Protein AF-A0A4Q3U2H9-F1 (afdb_monomer)

Solvent-accessible surface area (backbone atoms only — not comparable to full-atom values): 5879 Å² total; per-residue (Å²): 78,73,34,41,43,94,96,56,81,55,46,50,63,95,71,57,21,42,78,46,88,73,84,76,54,71,66,52,51,52,51,47,51,52,58,56,71,71,50,96,61,94,68,88,58,71,47,72,43,70,44,64,51,99,88,64,48,77,40,84,71,48,76,38,70,84,81,62,89,75,57,41,91,70,38,97,65,66,37,48,68,59,56,50,49,53,51,54,63,76,75,106

Secondary structure (DSSP, 8-state):
--BP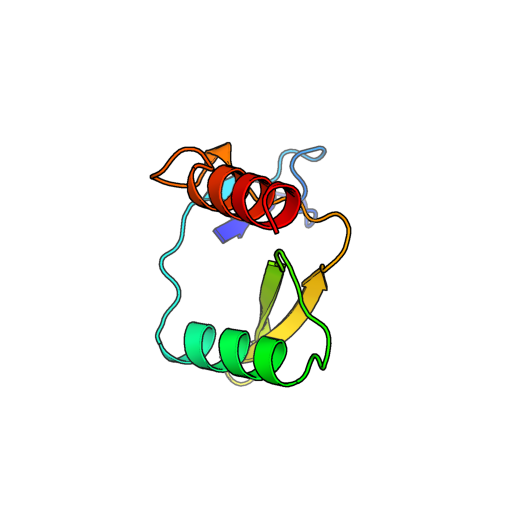PTT----SGGGT-B-------HHHHHHHHHHHHT--S--S--EEEEEE-TTS-EEEEEEE-SS----GGGSTTTTHHHHHHHHHHHH-

Structure (mmCIF, N/CA/C/O backbone):
data_AF-A0A4Q3U2H9-F1
#
_entry.id   AF-A0A4Q3U2H9-F1
#
loop_
_atom_site.group_PDB
_atom_site.id
_atom_site.type_symbol
_atom_site.label_atom_id
_atom_site.label_alt_id
_atom_site.label_comp_id
_atom_site.label_asym_id
_atom_site.label_entity_id
_atom_site.label_seq_id
_atom_site.pdbx_PDB_ins_code
_atom_site.Cartn_x
_atom_site.Cartn_y
_atom_site.Cartn_z
_atom_site.occupancy
_atom_site.B_iso_or_equiv
_atom_site.auth_seq_id
_atom_site.auth_comp_id
_atom_site.auth_asym_id
_atom_site.auth_atom_id
_atom_site.pdbx_PDB_model_num
ATOM 1 N N . ASN A 1 1 ? 7.878 5.185 -6.345 1.00 80.56 1 ASN A N 1
ATOM 2 C CA . ASN A 1 1 ? 8.301 4.086 -7.213 1.00 80.56 1 ASN A CA 1
ATOM 3 C C . ASN A 1 1 ? 9.456 3.349 -6.551 1.00 80.56 1 ASN A C 1
ATOM 5 O O . ASN A 1 1 ? 10.498 3.962 -6.333 1.00 80.56 1 ASN A O 1
ATOM 9 N N . LYS A 1 2 ? 9.253 2.078 -6.186 1.00 89.81 2 LYS A N 1
ATOM 10 C CA . LYS A 1 2 ? 10.308 1.225 -5.629 1.00 89.81 2 LYS A CA 1
ATOM 11 C C . LYS A 1 2 ? 11.167 0.673 -6.760 1.00 89.81 2 LYS A C 1
ATOM 13 O O . LYS A 1 2 ? 10.628 0.182 -7.748 1.00 89.81 2 LYS A O 1
ATOM 18 N N . ARG A 1 3 ? 12.488 0.752 -6.640 1.00 93.44 3 ARG A N 1
ATOM 19 C CA . ARG A 1 3 ? 13.417 0.228 -7.651 1.00 93.44 3 ARG A CA 1
ATOM 20 C C . ARG A 1 3 ? 14.561 -0.544 -7.009 1.00 93.44 3 ARG A C 1
ATOM 22 O O . ARG A 1 3 ? 14.977 -0.176 -5.912 1.00 93.44 3 ARG A O 1
ATOM 29 N N . PRO A 1 4 ? 15.089 -1.582 -7.676 1.00 95.69 4 PRO A N 1
ATOM 30 C CA . PRO A 1 4 ? 16.293 -2.236 -7.201 1.00 95.69 4 PRO A CA 1
ATOM 31 C C . PRO A 1 4 ? 17.509 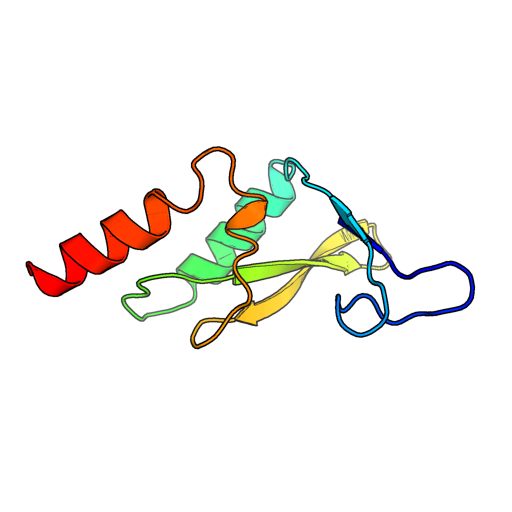-1.334 -7.442 1.00 95.69 4 PRO A C 1
ATOM 33 O O . PRO A 1 4 ? 17.483 -0.422 -8.277 1.00 95.69 4 PRO A O 1
ATOM 36 N N . VAL A 1 5 ? 18.595 -1.615 -6.731 1.00 95.19 5 VAL A N 1
ATOM 37 C CA . VAL A 1 5 ? 19.916 -1.068 -7.065 1.00 95.19 5 VAL A CA 1
ATOM 38 C C . VAL A 1 5 ? 20.429 -1.654 -8.390 1.00 95.19 5 VAL A C 1
ATOM 40 O O . VAL A 1 5 ? 19.986 -2.733 -8.796 1.00 95.19 5 VAL A O 1
ATOM 43 N N . PRO A 1 6 ? 21.368 -0.983 -9.088 1.00 95.25 6 PRO A N 1
ATOM 44 C CA . PRO A 1 6 ? 21.942 -1.515 -10.320 1.00 95.25 6 PRO A CA 1
ATOM 45 C C . PRO A 1 6 ? 22.521 -2.924 -10.131 1.00 95.25 6 PRO A C 1
ATOM 47 O O . PRO A 1 6 ? 23.345 -3.144 -9.248 1.00 95.25 6 PRO A O 1
ATOM 50 N N . GLY A 1 7 ? 22.110 -3.863 -10.988 1.00 95.81 7 GLY A N 1
ATOM 51 C CA . GLY A 1 7 ? 22.578 -5.253 -10.952 1.00 95.81 7 GLY A CA 1
ATOM 52 C C . GLY A 1 7 ? 21.800 -6.190 -10.019 1.00 95.81 7 GLY A C 1
ATOM 53 O O . GLY A 1 7 ? 22.158 -7.362 -9.938 1.00 95.81 7 GLY A O 1
ATOM 54 N N . ASP A 1 8 ? 20.739 -5.720 -9.358 1.00 96.06 8 ASP A N 1
ATOM 55 C CA . ASP A 1 8 ? 19.823 -6.546 -8.559 1.00 96.06 8 ASP A CA 1
ATOM 56 C C . ASP A 1 8 ? 18.386 -6.441 -9.108 1.00 96.06 8 ASP A C 1
ATOM 58 O O . ASP A 1 8 ? 18.061 -5.555 -9.900 1.00 96.06 8 ASP A O 1
ATOM 62 N N . PHE A 1 9 ? 17.515 -7.356 -8.694 1.00 93.69 9 PHE A N 1
ATOM 63 C CA . PHE A 1 9 ? 16.079 -7.342 -8.992 1.00 93.69 9 PHE A CA 1
ATOM 64 C C . PHE A 1 9 ? 15.226 -7.090 -7.742 1.00 93.69 9 PHE A C 1
ATOM 66 O O . PHE A 1 9 ? 14.050 -6.744 -7.850 1.00 93.69 9 PHE A O 1
ATOM 73 N N . ARG A 1 10 ? 15.799 -7.266 -6.547 1.00 94.88 10 ARG A N 1
ATOM 74 C CA . ARG A 1 10 ? 15.092 -7.129 -5.272 1.00 94.88 10 ARG A CA 1
ATOM 75 C C . ARG A 1 10 ? 14.882 -5.662 -4.933 1.00 94.88 10 ARG A C 1
ATOM 77 O O . ARG A 1 10 ? 15.812 -4.861 -4.962 1.00 94.88 10 ARG A O 1
ATOM 84 N N . ILE A 1 11 ? 13.646 -5.322 -4.584 1.00 92.81 11 ILE A N 1
ATOM 85 C CA . ILE A 1 11 ? 13.228 -3.942 -4.308 1.00 92.81 11 ILE A CA 1
ATOM 86 C C . ILE A 1 11 ? 13.054 -3.652 -2.818 1.00 92.81 11 ILE A C 1
ATOM 88 O O . ILE A 1 11 ? 12.688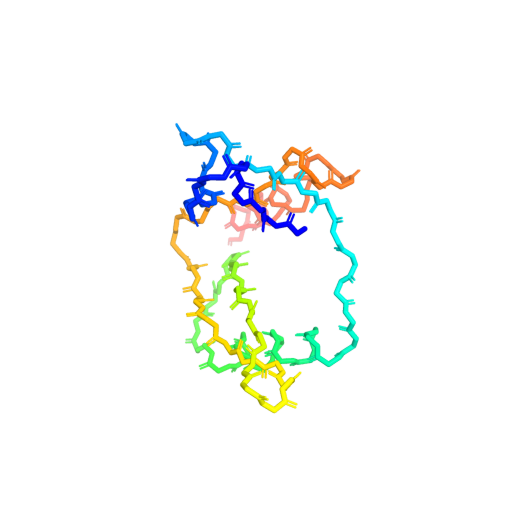 -2.538 -2.468 1.00 92.81 11 ILE A O 1
ATOM 92 N N . GLN A 1 12 ? 13.259 -4.631 -1.936 1.00 90.44 12 GLN A N 1
ATOM 93 C CA . GLN A 1 12 ? 13.077 -4.464 -0.494 1.00 90.44 12 GLN A CA 1
ATOM 94 C C . GLN A 1 12 ? 14.222 -3.633 0.105 1.00 90.44 12 GLN A C 1
ATOM 96 O O . GLN A 1 12 ? 15.385 -3.819 -0.264 1.00 90.44 12 GLN A O 1
ATOM 101 N N . MET A 1 13 ? 13.913 -2.766 1.078 1.00 88.25 13 MET A N 1
ATOM 102 C CA . MET A 1 13 ? 14.897 -1.894 1.750 1.00 88.25 13 MET A CA 1
ATOM 103 C C . MET A 1 13 ? 16.123 -2.650 2.279 1.00 88.25 13 MET A C 1
ATOM 105 O O . MET A 1 13 ? 17.248 -2.181 2.137 1.00 88.25 13 MET A O 1
ATOM 109 N N . GLN A 1 14 ? 15.930 -3.853 2.831 1.00 91.69 14 GLN A N 1
ATOM 110 C CA . GLN A 1 14 ? 17.015 -4.687 3.369 1.00 91.69 14 GLN A CA 1
ATOM 111 C C . GLN A 1 14 ? 18.062 -5.115 2.323 1.00 91.69 14 GLN A C 1
ATOM 113 O O . GLN A 1 14 ? 19.168 -5.506 2.687 1.00 91.69 14 GLN A O 1
ATOM 118 N N . PHE A 1 15 ? 17.728 -5.032 1.031 1.00 93.88 15 PHE A N 1
ATOM 119 C CA . PHE A 1 15 ? 18.637 -5.285 -0.090 1.00 93.88 15 PHE A CA 1
ATOM 120 C C . PHE A 1 15 ? 19.081 -3.991 -0.798 1.00 93.88 15 PHE A C 1
ATOM 122 O O . PHE A 1 15 ? 19.641 -4.046 -1.888 1.00 93.88 15 PHE A O 1
ATOM 129 N N . GLY A 1 16 ? 18.842 -2.823 -0.192 1.00 93.44 16 GLY A N 1
ATOM 130 C CA . GLY A 1 16 ? 19.186 -1.514 -0.754 1.00 93.44 16 GLY A CA 1
ATOM 131 C C . GLY A 1 16 ? 18.130 -0.926 -1.693 1.00 93.44 16 GLY A C 1
ATOM 132 O O . GLY A 1 16 ? 18.437 0.021 -2.414 1.00 93.44 16 GLY A O 1
ATOM 133 N N . GLY A 1 17 ? 16.907 -1.469 -1.707 1.00 93.19 17 GLY A N 1
ATOM 134 C CA . GLY A 1 17 ? 15.811 -0.962 -2.533 1.00 93.19 17 GLY A CA 1
ATOM 135 C C . GLY A 1 17 ? 15.603 0.550 -2.389 1.00 93.19 17 GLY A C 1
ATOM 136 O O . GLY A 1 17 ? 15.657 1.102 -1.295 1.00 93.19 17 GLY A O 1
ATOM 137 N N . LEU A 1 18 ? 15.365 1.226 -3.511 1.00 90.75 18 LEU A N 1
ATOM 138 C CA . LEU A 1 18 ? 15.228 2.678 -3.593 1.00 90.75 18 LEU A CA 1
ATOM 139 C C . LEU A 1 18 ? 13.757 3.068 -3.627 1.00 90.75 18 LEU A C 1
ATOM 141 O O . LEU A 1 18 ? 13.030 2.651 -4.530 1.00 90.75 18 LEU A O 1
ATOM 145 N N . TYR A 1 19 ? 13.319 3.865 -2.656 1.00 91.25 19 TYR A N 1
ATOM 146 C CA . TYR A 1 19 ? 11.921 4.253 -2.492 1.00 91.25 19 TYR A CA 1
ATOM 147 C C . TYR A 1 19 ? 11.760 5.727 -2.863 1.00 91.25 19 TYR A C 1
ATOM 149 O O . TYR A 1 19 ? 12.569 6.580 -2.511 1.00 91.25 19 TYR A O 1
ATOM 157 N N . THR A 1 20 ? 10.708 6.027 -3.618 1.00 89.88 20 THR A N 1
ATOM 158 C CA . THR A 1 20 ? 10.353 7.395 -4.014 1.00 89.88 20 THR A CA 1
ATOM 159 C C . THR A 1 20 ? 8.850 7.573 -3.900 1.00 89.88 20 THR A C 1
ATOM 161 O O . THR A 1 20 ? 8.098 6.656 -4.234 1.00 89.88 20 THR A O 1
ATOM 164 N N . THR A 1 21 ? 8.385 8.739 -3.472 1.00 91.12 21 THR A N 1
ATOM 165 C CA . THR A 1 21 ? 6.951 9.045 -3.485 1.00 91.12 21 THR A CA 1
ATOM 166 C C . THR A 1 21 ? 6.465 9.180 -4.928 1.00 91.12 21 THR A C 1
ATOM 168 O O . THR A 1 21 ? 7.179 9.687 -5.794 1.00 91.12 21 THR A O 1
ATOM 171 N N . VAL A 1 22 ? 5.259 8.691 -5.207 1.00 90.88 22 VAL A N 1
ATOM 172 C CA . VAL A 1 22 ? 4.580 8.862 -6.497 1.00 90.88 22 VAL A CA 1
ATOM 173 C C . VAL A 1 22 ? 3.156 9.327 -6.259 1.00 90.88 22 VAL A C 1
ATOM 175 O O . VAL A 1 22 ? 2.520 8.904 -5.297 1.00 90.88 22 VAL A O 1
ATOM 178 N N . THR A 1 23 ? 2.651 10.167 -7.153 1.00 92.50 23 THR A N 1
ATOM 179 C CA . THR A 1 23 ? 1.220 10.453 -7.232 1.00 92.50 23 THR A CA 1
ATOM 180 C C . THR A 1 23 ? 0.597 9.433 -8.187 1.00 92.50 23 THR A C 1
ATOM 182 O O . THR A 1 23 ? 0.967 9.439 -9.364 1.00 92.50 23 THR A O 1
ATOM 185 N N . PRO A 1 24 ? -0.278 8.527 -7.715 1.00 92.81 24 PRO A N 1
ATOM 186 C CA . PRO A 1 24 ? -0.974 7.596 -8.596 1.00 92.81 24 PRO A CA 1
ATOM 187 C C . PRO A 1 24 ? -1.897 8.358 -9.553 1.00 92.81 24 PRO A C 1
ATOM 189 O O . PRO A 1 24 ? -2.473 9.385 -9.188 1.00 92.81 24 PRO A O 1
ATOM 192 N N . ASP A 1 25 ? -2.031 7.854 -10.779 1.00 96.88 25 ASP A N 1
ATOM 193 C CA . ASP A 1 25 ? -3.012 8.376 -11.728 1.00 96.88 25 ASP A CA 1
ATOM 194 C C . ASP A 1 25 ? -4.445 7.955 -11.341 1.00 96.88 25 ASP A C 1
ATOM 196 O O . ASP A 1 25 ? -4.671 7.167 -10.416 1.00 96.88 25 ASP A O 1
ATOM 200 N N . ALA A 1 26 ? -5.435 8.524 -12.032 1.00 98.06 26 ALA A N 1
ATOM 201 C CA . ALA A 1 26 ? -6.842 8.278 -11.728 1.00 98.06 26 ALA A CA 1
ATOM 202 C C . ALA A 1 26 ? -7.254 6.811 -11.948 1.00 98.06 26 ALA A C 1
ATOM 204 O O . ALA A 1 26 ? -8.097 6.305 -11.210 1.00 98.06 26 ALA A O 1
ATOM 205 N N . GLU A 1 27 ? -6.658 6.124 -12.925 1.00 98.06 27 GLU A N 1
ATOM 206 C CA . GLU A 1 27 ? -6.967 4.723 -13.232 1.00 98.06 27 GLU A CA 1
ATOM 207 C C . GLU A 1 27 ? -6.428 3.785 -12.147 1.00 98.06 27 GLU A C 1
ATOM 209 O O . GLU A 1 27 ? -7.151 2.905 -11.679 1.00 98.06 27 GLU A O 1
ATOM 214 N N . ALA A 1 28 ? -5.198 4.020 -11.679 1.00 97.62 28 ALA A N 1
ATOM 215 C CA . ALA A 1 28 ? -4.613 3.314 -10.543 1.00 97.62 28 ALA A CA 1
ATOM 216 C C . ALA A 1 28 ? -5.469 3.498 -9.287 1.00 97.62 28 ALA A C 1
ATOM 218 O O . ALA A 1 28 ? -5.806 2.529 -8.608 1.00 97.62 28 ALA A O 1
ATOM 219 N N . MET A 1 29 ? -5.857 4.741 -8.987 1.00 98.00 29 MET A N 1
ATOM 220 C CA . MET A 1 29 ? -6.685 5.040 -7.819 1.00 98.00 29 MET A CA 1
ATOM 221 C C . MET A 1 29 ? -8.055 4.354 -7.904 1.00 98.00 29 MET A C 1
ATOM 223 O O . MET A 1 29 ? -8.508 3.764 -6.924 1.00 98.00 29 MET A O 1
ATOM 227 N N . ALA A 1 30 ? -8.694 4.381 -9.077 1.00 98.44 30 ALA A N 1
ATOM 228 C CA . ALA A 1 30 ? -9.975 3.718 -9.295 1.00 98.44 30 ALA A CA 1
ATOM 229 C C . ALA A 1 30 ? -9.876 2.199 -9.101 1.00 98.44 30 ALA A C 1
ATOM 231 O O . ALA A 1 30 ? -10.758 1.609 -8.478 1.00 98.44 30 ALA A O 1
ATOM 232 N N . LEU A 1 31 ? -8.806 1.561 -9.587 1.00 98.62 31 LEU A N 1
ATOM 233 C CA . LEU A 1 31 ? -8.586 0.133 -9.365 1.00 98.62 31 LEU A CA 1
ATOM 234 C C . LEU A 1 31 ? -8.351 -0.178 -7.882 1.00 98.62 31 LEU A C 1
ATOM 236 O O . LEU A 1 31 ? -8.955 -1.108 -7.357 1.00 98.62 31 LEU A O 1
ATOM 240 N N . ALA A 1 32 ? -7.535 0.615 -7.183 1.00 98.25 32 ALA A N 1
ATOM 241 C CA . ALA A 1 32 ? -7.303 0.419 -5.753 1.00 98.25 32 ALA A CA 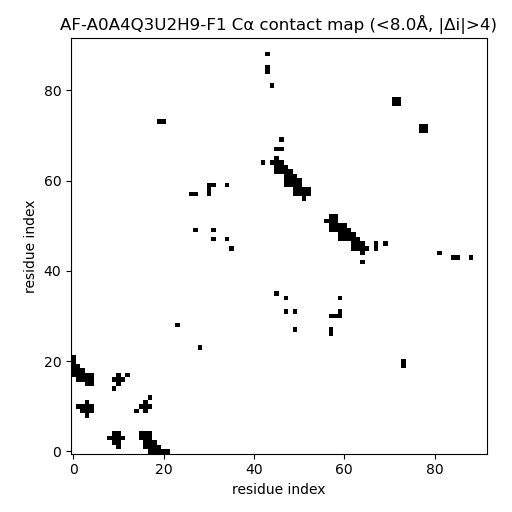1
ATOM 242 C C . ALA A 1 32 ? -8.609 0.508 -4.943 1.00 98.25 32 ALA A C 1
ATOM 244 O O . ALA A 1 32 ? -8.861 -0.324 -4.074 1.00 98.25 32 ALA A O 1
ATOM 245 N N . GLN A 1 33 ? -9.482 1.463 -5.273 1.00 97.88 33 GLN A N 1
ATOM 246 C CA . GLN A 1 33 ? -10.807 1.590 -4.660 1.00 97.88 33 GLN A CA 1
ATOM 247 C C . GLN A 1 33 ? -11.726 0.403 -4.976 1.00 97.88 33 GLN A C 1
ATOM 249 O O . GLN A 1 33 ? -12.443 -0.052 -4.089 1.00 97.88 33 GLN A O 1
ATOM 254 N N . GLN A 1 34 ? -11.693 -0.124 -6.206 1.00 98.38 34 GLN A N 1
ATOM 255 C CA . GLN A 1 34 ? -12.450 -1.327 -6.574 1.00 98.38 34 GLN A CA 1
ATOM 256 C C . GLN A 1 34 ? -12.001 -2.549 -5.769 1.00 98.38 34 GLN A C 1
ATOM 258 O O . GLN A 1 34 ? -12.844 -3.311 -5.303 1.00 98.38 34 GLN A O 1
ATOM 263 N N . VAL A 1 35 ? -10.690 -2.713 -5.566 1.00 98.25 35 VAL A N 1
ATOM 264 C CA . VAL A 1 35 ? -10.140 -3.795 -4.739 1.00 98.25 35 VAL A CA 1
ATOM 265 C C . VAL A 1 35 ? -10.614 -3.659 -3.295 1.00 98.25 35 VAL A C 1
ATOM 267 O O . VAL A 1 35 ? -11.095 -4.634 -2.729 1.00 98.25 35 VAL A O 1
ATOM 270 N N . LEU A 1 36 ? -10.551 -2.455 -2.716 1.00 97.75 36 LEU A N 1
ATOM 271 C CA . LEU A 1 36 ? -11.048 -2.208 -1.358 1.00 97.75 36 LEU A CA 1
ATOM 272 C C . LEU A 1 36 ? -12.546 -2.501 -1.222 1.00 97.75 36 LEU A 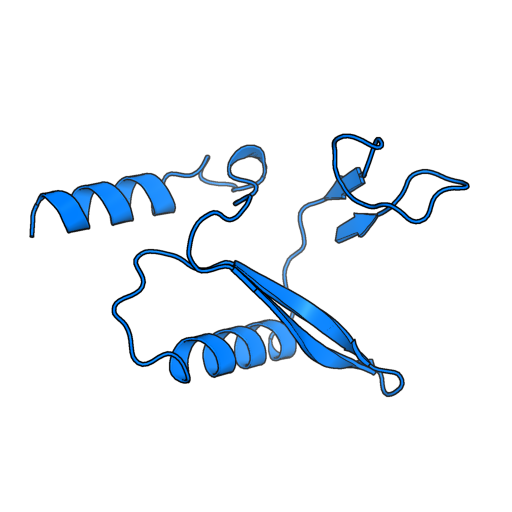C 1
ATOM 274 O O . LEU A 1 36 ? -12.958 -3.111 -0.242 1.00 97.75 36 LEU A O 1
ATOM 278 N N . ALA A 1 37 ? -13.357 -2.108 -2.207 1.00 97.06 37 ALA A N 1
ATOM 279 C CA . ALA A 1 37 ? -14.802 -2.333 -2.194 1.00 97.06 37 ALA A CA 1
ATOM 280 C C . ALA A 1 37 ? -15.198 -3.817 -2.295 1.00 97.06 37 ALA A C 1
ATOM 282 O O . ALA A 1 37 ? -16.323 -4.169 -1.949 1.00 97.06 37 ALA A O 1
ATOM 283 N N . ALA A 1 38 ? -14.300 -4.683 -2.773 1.00 97.69 38 ALA A N 1
ATOM 284 C CA . ALA A 1 38 ? -14.527 -6.123 -2.840 1.00 97.69 38 ALA A CA 1
ATOM 285 C C . ALA A 1 38 ? -14.288 -6.845 -1.498 1.00 97.69 38 ALA A C 1
ATOM 287 O O . ALA A 1 38 ? -14.586 -8.034 -1.392 1.00 97.69 38 ALA A O 1
ATOM 288 N N . ILE A 1 39 ? -13.743 -6.156 -0.489 1.00 96.38 39 ILE A N 1
ATOM 289 C CA . ILE A 1 39 ? -13.437 -6.725 0.826 1.00 96.38 39 ILE A CA 1
ATOM 290 C C . ILE A 1 39 ? -14.597 -6.414 1.781 1.00 96.38 39 ILE A C 1
ATOM 292 O O . ILE A 1 39 ? -14.786 -5.268 2.182 1.00 96.38 39 ILE A O 1
ATOM 296 N N . ASP A 1 40 ? -15.353 -7.441 2.170 1.00 95.31 40 ASP A N 1
ATOM 297 C CA . ASP A 1 40 ? -16.514 -7.321 3.069 1.00 95.31 40 ASP A CA 1
ATOM 298 C C . ASP A 1 40 ? -16.111 -7.399 4.554 1.00 95.31 40 ASP A C 1
ATOM 300 O O . ASP A 1 40 ? -16.612 -8.215 5.321 1.00 95.31 40 ASP A O 1
ATOM 304 N N . GLU A 1 41 ? -15.134 -6.581 4.952 1.00 94.25 41 GLU A N 1
ATOM 305 C CA . GLU A 1 41 ? -14.636 -6.494 6.329 1.00 94.25 41 GLU A CA 1
ATOM 306 C C . GLU A 1 41 ? -14.338 -5.031 6.704 1.00 94.25 41 GLU A C 1
ATOM 308 O O . GLU A 1 41 ? -13.896 -4.243 5.859 1.00 94.25 41 GLU A O 1
ATOM 313 N N . PRO A 1 42 ? -14.519 -4.627 7.976 1.00 92.31 42 PRO A N 1
ATOM 314 C CA . PRO A 1 42 ? -14.268 -3.263 8.428 1.00 92.31 42 PRO A CA 1
ATOM 315 C C . PRO A 1 42 ? -12.765 -3.004 8.629 1.00 92.31 42 PRO A C 1
ATOM 317 O O . PRO A 1 42 ? -12.249 -2.925 9.755 1.00 92.31 42 PRO A O 1
ATOM 320 N N . LEU A 1 43 ? -12.054 -2.829 7.519 1.00 94.94 43 LEU A N 1
ATOM 321 C CA . LEU A 1 43 ? -10.622 -2.559 7.503 1.00 94.94 43 LEU A CA 1
ATOM 322 C C . LEU A 1 43 ? -10.292 -1.225 8.184 1.00 94.94 43 LEU A C 1
ATOM 324 O O . LEU A 1 43 ? -10.881 -0.186 7.892 1.00 94.94 43 LEU A O 1
ATOM 328 N N . LEU A 1 44 ? -9.318 -1.251 9.096 1.00 95.56 44 LEU A N 1
ATOM 329 C CA . LEU A 1 44 ? -8.717 -0.026 9.632 1.00 95.56 44 LEU A CA 1
ATOM 330 C C . LEU A 1 44 ? -7.768 0.610 8.609 1.00 95.56 44 LEU A C 1
ATOM 332 O O . LEU A 1 44 ? -7.620 1.828 8.549 1.00 95.56 44 LEU A O 1
ATOM 336 N N . TYR A 1 45 ? -7.109 -0.247 7.837 1.00 95.94 45 TYR A N 1
ATOM 337 C CA . TYR A 1 45 ? -6.094 0.097 6.866 1.00 95.94 45 TYR A CA 1
ATOM 338 C C . TYR A 1 45 ? -5.960 -1.013 5.823 1.00 95.94 45 TYR A C 1
ATOM 340 O O . TYR A 1 45 ? -6.384 -2.146 6.048 1.00 95.94 45 TYR A O 1
ATOM 348 N N . ALA A 1 46 ? -5.329 -0.680 4.703 1.00 96.88 46 ALA A N 1
ATOM 349 C CA . ALA A 1 46 ? -4.914 -1.619 3.673 1.00 96.88 46 ALA A CA 1
ATOM 350 C C . ALA A 1 46 ? -3.790 -0.990 2.849 1.00 96.88 46 ALA A C 1
ATOM 352 O O . ALA A 1 46 ? -3.780 0.230 2.649 1.00 96.88 46 ALA A O 1
ATOM 353 N N . ARG A 1 47 ? -2.886 -1.815 2.323 1.00 96.75 47 ARG A N 1
ATOM 354 C CA . ARG A 1 47 ? -1.980 -1.425 1.242 1.00 96.75 47 ARG A CA 1
ATOM 355 C C . ARG A 1 47 ? -2.357 -2.190 -0.016 1.00 96.75 47 ARG A C 1
ATOM 357 O O . ARG A 1 47 ? -2.422 -3.415 0.007 1.00 96.75 47 ARG A O 1
ATOM 364 N N . ILE A 1 48 ? -2.636 -1.456 -1.090 1.00 97.25 48 ILE A N 1
ATOM 365 C CA . ILE A 1 48 ? -2.998 -2.025 -2.389 1.00 97.25 48 ILE A CA 1
ATOM 366 C C . ILE A 1 48 ? -1.861 -1.749 -3.361 1.00 97.25 48 ILE A C 1
ATOM 368 O O . ILE A 1 48 ? -1.657 -0.608 -3.783 1.00 97.25 48 ILE A O 1
ATOM 372 N N . ASP A 1 49 ? -1.127 -2.798 -3.708 1.00 95.81 49 ASP A N 1
ATOM 373 C CA . ASP A 1 49 ? 0.009 -2.711 -4.607 1.00 95.81 49 ASP A CA 1
ATOM 374 C C . ASP A 1 49 ? -0.444 -3.046 -6.030 1.00 95.81 49 ASP A C 1
ATOM 376 O O . ASP A 1 49 ? -1.039 -4.095 -6.295 1.00 95.81 49 ASP A O 1
ATOM 380 N N . LEU A 1 50 ? -0.162 -2.134 -6.960 1.00 96.81 50 LEU A N 1
ATOM 381 C CA . LEU A 1 50 ? -0.559 -2.248 -8.360 1.00 96.81 50 LEU A CA 1
ATOM 382 C C . LEU A 1 50 ? 0.663 -2.397 -9.265 1.00 96.81 50 LEU A C 1
ATOM 384 O O . LEU A 1 50 ? 1.700 -1.763 -9.051 1.00 96.81 50 LEU A O 1
ATOM 388 N N . ALA A 1 51 ? 0.507 -3.187 -10.319 1.00 95.44 51 ALA A N 1
ATOM 389 C CA . ALA A 1 51 ? 1.470 -3.334 -11.402 1.00 95.44 51 ALA A CA 1
ATOM 390 C C . ALA A 1 51 ? 0.801 -3.033 -12.748 1.00 95.44 51 ALA A C 1
ATOM 392 O O . ALA A 1 51 ? -0.421 -2.918 -12.827 1.00 95.44 51 ALA A O 1
ATOM 393 N N . ARG A 1 52 ? 1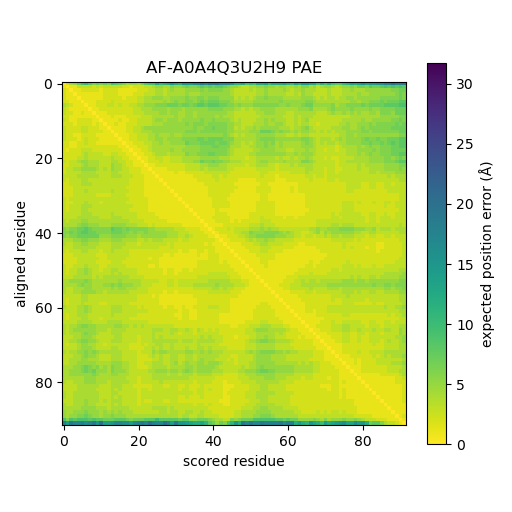.600 -2.885 -13.807 1.00 95.88 52 ARG A N 1
ATOM 394 C CA . ARG A 1 52 ? 1.082 -2.836 -15.178 1.00 95.88 52 ARG A CA 1
ATOM 395 C C . ARG A 1 52 ? 1.280 -4.192 -15.840 1.00 95.88 52 ARG A C 1
ATOM 397 O O . ARG A 1 52 ? 2.347 -4.783 -15.683 1.00 95.88 52 ARG A O 1
ATOM 404 N N . ASP A 1 53 ? 0.263 -4.662 -16.550 1.00 97.38 53 ASP A N 1
ATOM 405 C CA . ASP A 1 53 ? 0.360 -5.850 -17.397 1.00 97.38 53 ASP A CA 1
ATOM 406 C C . ASP A 1 53 ? 1.087 -5.554 -18.726 1.00 97.38 53 ASP A C 1
ATOM 408 O O . ASP A 1 53 ? 1.543 -4.432 -18.974 1.00 97.38 53 ASP A O 1
ATOM 412 N N . ASP A 1 54 ? 1.179 -6.560 -19.600 1.00 97.69 54 ASP A N 1
ATOM 413 C CA . ASP A 1 54 ? 1.835 -6.445 -20.911 1.00 97.69 54 ASP A CA 1
ATOM 414 C C . ASP A 1 54 ? 1.136 -5.450 -21.858 1.00 97.69 54 ASP A C 1
ATOM 416 O O . ASP A 1 54 ? 1.762 -4.921 -22.778 1.00 97.69 54 ASP A O 1
ATOM 420 N N . ALA A 1 55 ? -0.155 -5.175 -21.639 1.00 97.31 55 ALA A N 1
ATOM 421 C CA . ALA A 1 55 ? -0.920 -4.169 -22.373 1.00 97.31 55 ALA A CA 1
ATOM 422 C C . ALA A 1 55 ? -0.801 -2.765 -21.748 1.00 97.31 55 ALA A C 1
ATOM 424 O O . ALA A 1 55 ? -1.315 -1.791 -22.303 1.00 97.31 55 ALA A O 1
ATOM 425 N N . GLY A 1 56 ? -0.110 -2.643 -20.613 1.00 96.62 56 GLY A N 1
ATOM 426 C CA . GLY A 1 56 ? 0.051 -1.409 -19.860 1.00 96.62 56 GLY A CA 1
ATOM 427 C C . GLY A 1 56 ? -1.126 -1.077 -18.942 1.00 96.62 56 GLY A C 1
ATOM 428 O O . GLY A 1 56 ? -1.101 -0.006 -18.332 1.00 96.62 56 GLY A O 1
ATOM 429 N N . ALA A 1 57 ? -2.131 -1.944 -18.815 1.00 97.25 57 ALA A N 1
ATOM 430 C CA . ALA A 1 57 ? -3.265 -1.736 -17.924 1.00 97.25 57 ALA A CA 1
ATOM 431 C C . ALA A 1 57 ? -2.863 -1.979 -16.465 1.00 97.25 57 ALA A C 1
ATOM 433 O O . ALA A 1 57 ? -2.038 -2.844 -16.168 1.00 97.25 57 ALA A O 1
ATOM 434 N N . TRP A 1 58 ? -3.442 -1.207 -15.543 1.00 98.19 58 TRP A N 1
ATOM 435 C CA . TRP A 1 58 ? -3.250 -1.442 -14.115 1.00 98.19 58 TRP A CA 1
ATOM 436 C C . TRP A 1 58 ? -3.905 -2.760 -13.693 1.00 98.19 58 TRP A C 1
ATOM 438 O O . TRP A 1 58 ? -5.055 -3.030 -14.035 1.00 98.19 58 TRP A O 1
ATOM 448 N N . VAL A 1 59 ? -3.180 -3.552 -12.907 1.00 98.31 59 VAL A N 1
ATOM 449 C CA . VAL A 1 59 ? -3.632 -4.813 -12.313 1.00 98.31 59 VAL A CA 1
ATOM 450 C C . VAL A 1 59 ? -3.248 -4.866 -10.836 1.00 98.31 59 VAL A C 1
ATOM 452 O O . VAL A 1 59 ? -2.236 -4.290 -10.424 1.00 98.31 59 VAL A O 1
ATOM 455 N N . LEU A 1 60 ? -4.059 -5.558 -10.032 1.00 98.19 60 LEU A N 1
ATOM 456 C CA . LEU A 1 60 ? -3.731 -5.849 -8.637 1.00 98.19 60 LEU A CA 1
ATOM 457 C C . LEU A 1 60 ? -2.540 -6.812 -8.589 1.00 98.19 60 LEU A C 1
ATOM 459 O O . LEU A 1 60 ? -2.605 -7.897 -9.162 1.00 98.19 60 LEU A O 1
ATOM 463 N N . MET A 1 61 ? -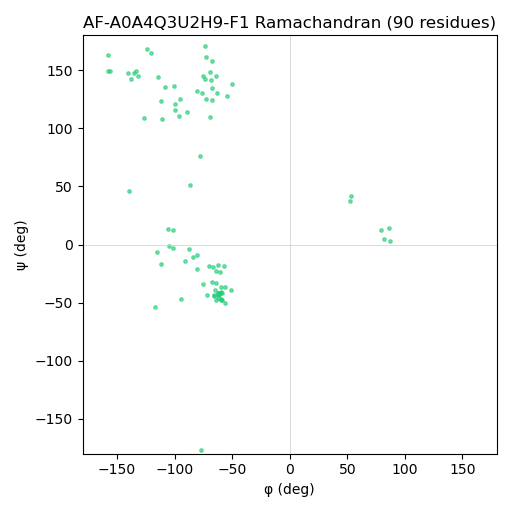1.478 -6.421 -7.891 1.00 97.06 61 MET A N 1
ATOM 464 C CA . MET A 1 61 ? -0.346 -7.295 -7.591 1.00 97.06 61 MET A CA 1
ATOM 465 C C . MET A 1 61 ? -0.518 -7.947 -6.218 1.00 97.06 61 MET A C 1
ATOM 467 O O . MET A 1 61 ? -0.356 -9.157 -6.095 1.00 97.06 61 MET A O 1
ATOM 471 N N . GLU A 1 62 ? -0.868 -7.157 -5.202 1.00 96.94 62 GLU A N 1
ATOM 472 C CA . GLU A 1 62 ? -1.012 -7.620 -3.821 1.00 96.94 62 GLU A CA 1
ATOM 473 C C . GLU A 1 62 ? -1.946 -6.700 -3.018 1.00 96.94 62 GLU A C 1
ATOM 475 O O . GLU A 1 62 ? -2.025 -5.496 -3.276 1.00 96.94 62 GLU A O 1
ATOM 480 N N . ALA A 1 63 ? -2.651 -7.270 -2.039 1.00 97.50 63 ALA A N 1
ATOM 481 C CA . ALA A 1 63 ? -3.427 -6.535 -1.045 1.00 97.50 63 ALA A CA 1
ATOM 482 C C . ALA A 1 63 ? -3.002 -6.982 0.361 1.00 97.50 63 ALA A C 1
ATOM 484 O O . ALA A 1 63 ? -3.308 -8.095 0.788 1.00 97.50 63 ALA A O 1
ATOM 485 N N . GLU A 1 64 ? -2.309 -6.109 1.086 1.00 97.44 64 GLU A N 1
ATOM 486 C CA . GLU A 1 64 ? -1.851 -6.370 2.451 1.00 97.44 64 GLU A CA 1
ATOM 487 C C . GLU A 1 64 ? -2.802 -5.702 3.456 1.00 97.44 64 GLU A C 1
ATOM 489 O O . GLU A 1 64 ? -2.933 -4.474 3.501 1.00 97.44 64 GLU A O 1
ATOM 494 N N . LEU A 1 65 ? -3.486 -6.518 4.263 1.00 96.75 65 LEU A N 1
ATOM 495 C CA . LEU A 1 65 ? -4.556 -6.074 5.173 1.00 96.75 65 LEU A CA 1
ATOM 496 C C . LEU A 1 65 ? -4.214 -6.259 6.660 1.00 96.75 65 LEU A C 1
ATOM 498 O O . LEU A 1 65 ? -4.994 -5.856 7.519 1.00 96.75 65 LEU A O 1
ATOM 502 N N . ILE A 1 66 ? -3.084 -6.909 6.965 1.00 94.62 66 ILE A N 1
ATOM 503 C CA . ILE A 1 66 ? -2.742 -7.361 8.323 1.00 94.62 66 ILE A CA 1
ATOM 504 C C . ILE A 1 66 ? -1.475 -6.682 8.843 1.00 94.62 66 ILE A C 1
ATOM 506 O O . ILE A 1 66 ? -1.508 -6.112 9.926 1.00 94.62 66 ILE A O 1
ATOM 510 N N . GLU A 1 67 ? -0.358 -6.739 8.114 1.00 94.88 67 GLU A N 1
ATOM 511 C CA . GLU A 1 67 ? 0.931 -6.232 8.611 1.00 94.88 67 GLU A CA 1
ATOM 512 C C . GLU A 1 67 ? 1.776 -5.472 7.571 1.00 94.88 67 GLU A C 1
ATOM 514 O O . GLU A 1 67 ? 2.992 -5.656 7.515 1.00 94.88 67 GLU A O 1
ATOM 519 N N . PRO A 1 68 ? 1.185 -4.541 6.794 1.00 94.75 68 PRO A N 1
ATOM 520 C CA . PRO A 1 68 ? 1.925 -3.897 5.726 1.00 94.75 68 PRO A CA 1
ATOM 521 C C . PRO A 1 68 ? 3.024 -2.954 6.211 1.00 94.75 68 PRO A C 1
ATOM 523 O O . PRO A 1 68 ? 2.876 -2.215 7.189 1.00 94.75 68 PRO A O 1
ATOM 526 N N . ASP A 1 69 ? 4.089 -2.864 5.416 1.00 91.38 69 ASP A N 1
ATOM 527 C CA . ASP A 1 69 ? 4.945 -1.679 5.407 1.00 91.38 69 ASP A CA 1
ATOM 528 C C . ASP A 1 69 ? 4.167 -0.502 4.790 1.00 91.38 69 ASP A C 1
ATOM 530 O O . ASP A 1 69 ? 3.856 -0.501 3.595 1.00 91.38 69 ASP A O 1
ATOM 534 N N . PHE A 1 70 ? 3.808 0.476 5.624 1.00 90.75 70 PHE A N 1
ATOM 535 C CA . PHE A 1 70 ? 3.000 1.640 5.245 1.00 90.75 70 PHE A CA 1
ATOM 536 C C . PHE A 1 70 ? 3.789 2.788 4.621 1.00 90.75 70 PHE A C 1
ATOM 538 O O . PHE A 1 70 ? 3.171 3.734 4.132 1.00 90.75 70 PHE A O 1
ATOM 545 N N . TYR A 1 71 ? 5.124 2.749 4.668 1.00 91.00 71 TYR A N 1
ATOM 546 C CA . TYR A 1 71 ? 5.967 3.876 4.252 1.00 91.00 71 TYR A CA 1
ATOM 547 C C . TYR A 1 71 ? 5.568 5.190 4.956 1.00 91.00 71 TYR A C 1
ATOM 549 O O . TYR A 1 71 ? 5.466 6.242 4.325 1.00 91.00 71 TYR A O 1
ATOM 557 N N . LEU A 1 72 ? 5.275 5.137 6.266 1.00 92.06 72 LEU A N 1
ATOM 558 C CA . LEU A 1 72 ? 4.816 6.310 7.036 1.00 92.06 72 LEU A CA 1
ATOM 559 C C . LEU A 1 72 ? 5.850 7.449 7.053 1.00 92.06 72 LEU A C 1
ATOM 561 O O . LEU A 1 72 ? 5.489 8.607 7.235 1.00 92.06 72 LEU A O 1
ATOM 565 N N . ASP A 1 73 ? 7.123 7.126 6.842 1.00 88.81 73 ASP A N 1
ATOM 566 C CA . ASP A 1 73 ? 8.229 8.066 6.654 1.00 88.81 73 ASP A CA 1
ATOM 567 C C . ASP A 1 73 ? 8.171 8.825 5.314 1.00 88.81 73 ASP A C 1
ATOM 569 O O . ASP A 1 73 ? 8.782 9.884 5.173 1.00 88.81 73 ASP A O 1
ATOM 573 N N . HIS A 1 74 ? 7.410 8.316 4.344 1.00 89.50 74 HIS A N 1
ATOM 574 C CA . HIS A 1 74 ? 7.145 8.939 3.048 1.00 89.50 74 HIS A CA 1
ATOM 575 C C . HIS A 1 74 ? 5.770 9.628 2.961 1.00 89.50 74 HIS A C 1
ATOM 577 O O . HIS A 1 74 ? 5.468 10.249 1.934 1.00 89.50 74 HIS A O 1
ATOM 583 N N . ASP A 1 75 ? 4.943 9.540 4.007 1.00 91.12 75 ASP A N 1
ATOM 584 C CA . ASP A 1 75 ? 3.669 10.256 4.096 1.00 91.12 75 ASP A CA 1
ATOM 585 C C . ASP A 1 75 ? 3.925 11.756 4.347 1.00 91.12 75 ASP A C 1
ATOM 587 O O . ASP A 1 75 ? 4.567 12.104 5.342 1.00 91.12 75 ASP A O 1
ATOM 591 N N . PRO A 1 76 ? 3.399 12.680 3.516 1.00 91.31 76 PRO A N 1
ATOM 592 C CA . PRO A 1 76 ? 3.511 14.119 3.771 1.00 91.31 76 PRO A CA 1
ATOM 593 C C . PRO A 1 76 ? 2.940 14.563 5.130 1.00 91.31 76 PRO A C 1
ATOM 595 O O . PRO A 1 76 ? 3.260 15.659 5.589 1.00 91.31 76 PRO A O 1
ATOM 598 N N . GLN A 1 77 ? 2.098 13.748 5.774 1.00 94.94 77 GLN A N 1
ATOM 599 C CA . GLN A 1 77 ? 1.549 14.003 7.108 1.00 94.94 77 GLN A CA 1
ATOM 600 C C . GLN A 1 77 ? 2.237 13.206 8.230 1.00 94.94 77 GLN A C 1
ATOM 602 O O . GLN A 1 77 ? 1.725 13.182 9.351 1.00 94.94 77 GLN A O 1
ATOM 607 N N . ASN A 1 78 ? 3.391 12.580 7.973 1.00 93.38 78 ASN A N 1
ATOM 608 C CA . ASN A 1 78 ? 4.156 11.787 8.947 1.00 93.38 78 ASN A CA 1
ATOM 609 C C . ASN A 1 78 ? 3.314 10.704 9.656 1.00 93.38 78 ASN A C 1
ATOM 611 O O . ASN A 1 78 ? 3.449 10.488 10.863 1.00 93.38 78 ASN A O 1
ATOM 615 N N . GLY A 1 79 ? 2.390 10.061 8.939 1.00 95.31 79 GLY A N 1
ATOM 616 C CA . GLY A 1 79 ? 1.557 8.977 9.455 1.00 95.31 79 GLY A CA 1
ATOM 617 C C . GLY A 1 79 ? 0.371 9.416 10.314 1.00 95.31 79 GLY A C 1
ATOM 618 O O . GLY A 1 79 ? -0.259 8.574 10.961 1.00 95.31 79 GLY A O 1
ATOM 619 N N . ALA A 1 80 ? 0.024 10.708 10.328 1.00 96.31 80 ALA A N 1
ATOM 620 C CA . ALA A 1 80 ? -1.086 11.225 11.130 1.00 96.31 80 ALA A CA 1
ATOM 621 C C . ALA A 1 80 ? -2.422 10.524 10.828 1.00 96.31 80 ALA A C 1
ATOM 623 O O . ALA A 1 80 ? -3.191 10.262 11.754 1.00 96.31 80 ALA A O 1
ATOM 624 N N . GLY A 1 81 ? -2.682 10.173 9.563 1.00 95.62 81 GLY A N 1
ATOM 625 C CA . GLY A 1 81 ? -3.901 9.460 9.167 1.00 95.62 81 GLY A CA 1
ATOM 626 C C . GLY A 1 81 ? -4.035 8.089 9.837 1.00 95.62 81 GLY A C 1
ATOM 627 O O . GLY A 1 81 ? -5.094 7.765 10.374 1.00 95.62 81 GLY A O 1
ATOM 628 N N . PHE A 1 82 ? -2.945 7.318 9.895 1.00 96.31 82 PHE A N 1
ATOM 629 C CA . PHE A 1 82 ? -2.926 6.019 10.571 1.00 96.31 82 PHE A CA 1
ATOM 630 C C . PHE A 1 82 ? -3.175 6.164 12.079 1.00 96.31 82 PHE A C 1
ATOM 632 O O . PHE A 1 82 ? -4.041 5.489 12.636 1.00 96.31 82 PHE A O 1
ATOM 639 N N . ALA A 1 83 ? -2.481 7.099 12.736 1.00 96.69 83 ALA A N 1
ATOM 640 C CA . ALA A 1 83 ? -2.659 7.353 14.165 1.00 96.69 83 ALA A CA 1
ATOM 641 C C . ALA A 1 83 ? -4.101 7.770 14.514 1.00 96.69 83 ALA A C 1
ATOM 643 O O . ALA A 1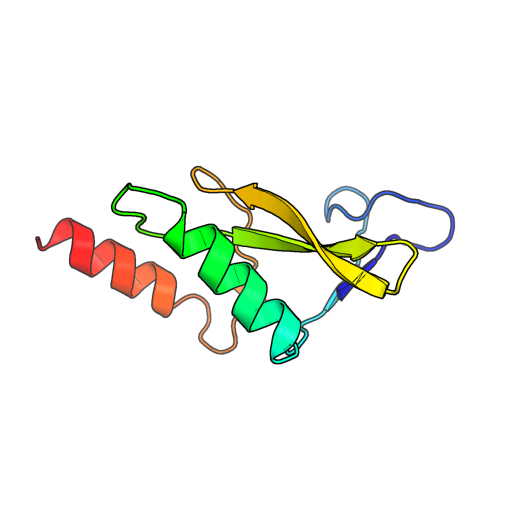 83 ? -4.658 7.307 15.511 1.00 96.69 83 ALA A O 1
ATOM 644 N N . GLN A 1 84 ? -4.724 8.615 13.687 1.00 97.25 84 GLN A N 1
ATOM 645 C CA . GLN A 1 84 ? -6.116 9.036 13.864 1.00 97.25 84 GLN A CA 1
ATOM 646 C C . GLN A 1 84 ? -7.097 7.875 13.691 1.00 97.25 84 GLN A C 1
ATOM 648 O O . GLN A 1 84 ? -8.005 7.732 14.510 1.00 97.25 84 GLN A O 1
ATOM 653 N N . ALA A 1 85 ? -6.902 7.029 12.676 1.00 96.38 85 ALA A N 1
ATOM 654 C CA . ALA A 1 85 ? -7.736 5.851 12.461 1.00 96.38 85 ALA A CA 1
ATOM 655 C C . ALA A 1 85 ? -7.672 4.896 13.665 1.00 96.38 85 ALA A C 1
ATOM 657 O O . ALA A 1 85 ? -8.711 4.479 14.179 1.00 96.38 85 ALA A O 1
ATOM 658 N N . VAL A 1 86 ? -6.464 4.605 14.168 1.00 97.00 86 VAL A N 1
ATOM 65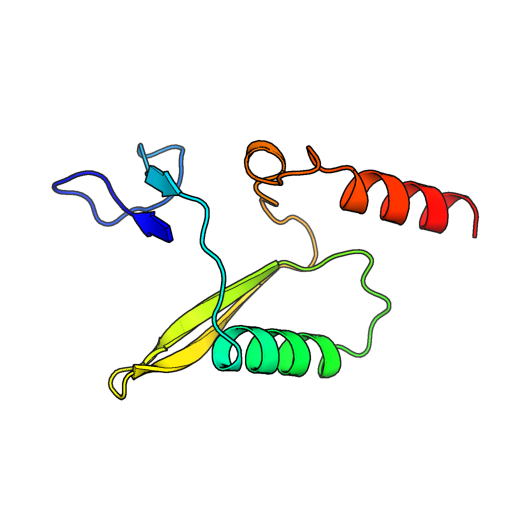9 C CA . VAL A 1 86 ? -6.260 3.769 15.365 1.00 97.00 86 VAL A CA 1
ATOM 660 C C . VAL A 1 86 ? -6.957 4.376 16.580 1.00 97.00 86 VAL A C 1
ATOM 662 O O . VAL A 1 86 ? -7.687 3.673 17.274 1.00 97.00 86 VAL A O 1
ATOM 665 N N . LYS A 1 87 ? -6.777 5.681 16.824 1.00 98.19 87 LYS A N 1
ATOM 666 C CA . LYS A 1 87 ? -7.441 6.383 17.928 1.00 98.19 87 LYS A CA 1
ATOM 667 C C . LYS A 1 87 ? -8.962 6.230 17.849 1.00 98.19 87 LYS A C 1
ATOM 669 O O . LYS A 1 87 ? -9.571 5.805 18.822 1.00 98.19 87 LYS A O 1
ATOM 674 N N . ALA A 1 88 ? -9.555 6.511 16.689 1.00 97.12 88 ALA A N 1
ATOM 675 C CA . ALA A 1 88 ? -10.997 6.396 16.489 1.00 97.12 88 ALA A CA 1
ATOM 676 C C . ALA A 1 88 ? -11.508 4.966 16.732 1.00 97.12 88 ALA A C 1
ATOM 678 O O . ALA A 1 88 ? -12.579 4.788 17.301 1.00 97.12 88 ALA A O 1
ATOM 679 N N . ARG A 1 89 ? -10.734 3.941 16.350 1.00 96.25 89 ARG A N 1
ATOM 680 C CA . ARG A 1 89 ? -11.085 2.535 16.599 1.00 96.25 89 ARG A CA 1
ATOM 681 C C . ARG A 1 89 ? -11.060 2.159 18.082 1.00 96.25 89 ARG A C 1
ATOM 683 O O . ARG A 1 89 ? -11.816 1.282 18.472 1.00 96.25 89 ARG A O 1
ATOM 690 N N . LEU A 1 90 ? -10.185 2.777 18.874 1.00 97.06 90 LEU A N 1
ATOM 691 C CA . LEU A 1 90 ? -10.089 2.540 20.320 1.00 97.06 90 LEU A CA 1
ATOM 692 C C . LEU A 1 90 ? -11.142 3.316 21.126 1.00 97.06 90 LEU A C 1
ATOM 694 O O . LEU A 1 90 ? -11.405 2.961 22.272 1.00 97.06 90 LEU A O 1
ATOM 698 N N . GLU A 1 91 ? -11.695 4.387 20.556 1.00 96.19 91 GLU A N 1
ATOM 699 C CA . GLU A 1 91 ? -12.744 5.214 21.169 1.00 96.19 91 GLU A CA 1
ATOM 700 C C . GLU A 1 91 ? -14.172 4.746 20.828 1.00 96.19 91 GLU A C 1
ATOM 702 O O . GLU A 1 91 ? -15.119 5.208 21.467 1.00 96.19 91 GLU A O 1
ATOM 707 N N . ALA A 1 92 ? -14.321 3.867 19.831 1.00 85.75 92 ALA A N 1
ATOM 708 C CA . ALA A 1 92 ? -15.587 3.257 19.414 1.00 85.75 92 ALA A CA 1
ATOM 709 C C . ALA A 1 92 ? -15.981 2.073 20.310 1.00 85.75 92 ALA A C 1
ATOM 711 O O . ALA A 1 92 ? -17.194 1.954 20.603 1.00 85.75 92 ALA A O 1
#

Mean predicted aligned error: 3.22 Å

Radius of gyration: 15.13 Å; Cα contacts (8 Å, |Δi|>4): 92; chains: 1; bounding box: 39×22×44 Å

Nearest PDB structures (foldseek):
  6jil-assembly1_A  TM=8.317E-01  e=2.707E-02  Streptomyces lavendulae
  6qlc-assembly1_A-2  TM=4.283E-01  e=1.502E+00  Pseudomonas phage LUZ7
  4uc7-assembly2_B  TM=2.630E-01  e=2.364E+00  Human respiratory syncytial virus A2

pLDDT: mean 94.89, std 3.2, range [80.56, 98.62]

Sequence (92 aa):
NKRPVPGDFRIQMQFGGLYTTVTPDAEAMALAQQVLAAIDEPLLYARIDLARDDAGAWVLMEAELIEPDFYLDHDPQNGAGFAQAVKARLEA

Foldseek 3Di:
DWQADPPDGDRDVVRVIDDDDDDDDPQLVVVQVVVVVVDPDDALDKDFDWDADPVRHIDTPDIGRDDDPPCLVNDPVSCVSSVVSVVVVVVD